Protein AF-A0A853CF78-F1 (afdb_monomer_lite)

pLDDT: mean 81.9, std 11.93, range [35.91, 91.56]

Radius of gyration: 14.68 Å; chains: 1; bounding box: 32×26×49 Å

Organism: NCBI:txid2026353

Foldseek 3Di:
DDDDPPVPVVLVVVLVVLLVVLVVLLVVCVPDDLQCLFCVHPNVVVLLVSLQVLLVSLVVLVFRSDDRDNGDGSVVSSVSSVVSSVSSVVSD

Sequence (92 aa):
MTTTMIRSETTTSTTDLLRDVLHATLDRVAGEDPDSFDSRTPGGRELLSLAARARQAAGSLGADAGTTVASGPGIVVVREFAAAVRLLDQAA

Structure (mmCIF, N/CA/C/O backbone):
data_AF-A0A853CF78-F1
#
_entry.id   AF-A0A853CF78-F1
#
loop_
_atom_site.group_PDB
_atom_site.id
_atom_site.type_symbol
_atom_site.label_atom_id
_atom_site.label_alt_id
_atom_site.label_comp_id
_atom_site.label_asym_id
_atom_site.label_entity_id
_atom_site.label_seq_id
_atom_site.pdbx_PDB_ins_code
_atom_site.Cartn_x
_atom_site.Cartn_y
_atom_site.Cartn_z
_atom_site.occupancy
_atom_site.B_iso_or_equiv
_atom_site.auth_seq_id
_atom_site.auth_comp_id
_atom_site.auth_asym_id
_atom_site.auth_atom_id
_atom_site.pdbx_PDB_model_num
ATOM 1 N N . MET A 1 1 ? -15.055 15.877 35.075 1.00 35.91 1 MET A N 1
ATOM 2 C CA . MET A 1 1 ? -15.238 14.670 34.245 1.00 35.91 1 MET A CA 1
ATOM 3 C C . MET A 1 1 ? -14.598 14.990 32.903 1.00 35.91 1 MET A C 1
ATOM 5 O O . MET A 1 1 ? -15.089 15.876 32.221 1.00 35.91 1 MET A O 1
ATOM 9 N N . THR A 1 2 ? -13.420 14.434 32.623 1.00 43.94 2 THR A N 1
ATOM 10 C CA . THR A 1 2 ? -12.548 14.889 31.526 1.00 43.94 2 THR A CA 1
ATOM 11 C C . THR A 1 2 ? -12.685 13.928 30.354 1.00 43.94 2 THR A C 1
ATOM 13 O O . THR A 1 2 ? -12.284 12.772 30.463 1.00 43.94 2 THR A O 1
ATOM 16 N N . THR A 1 3 ? -13.286 14.384 29.258 1.00 53.34 3 THR A N 1
ATOM 17 C CA . THR A 1 3 ? -13.481 13.566 28.057 1.00 53.34 3 THR A CA 1
ATOM 18 C C . THR A 1 3 ? -12.228 13.608 27.190 1.00 53.34 3 THR A C 1
ATOM 20 O O . THR A 1 3 ? -11.866 14.639 26.629 1.00 53.34 3 THR A O 1
ATOM 23 N N . THR A 1 4 ? -11.559 12.466 27.076 1.00 52.84 4 THR A N 1
ATOM 24 C CA . THR A 1 4 ? -10.435 12.229 26.169 1.00 52.84 4 THR A CA 1
ATOM 25 C C . THR A 1 4 ? -10.952 12.089 24.728 1.00 52.84 4 THR A C 1
ATOM 27 O O . THR A 1 4 ? -11.245 10.982 24.298 1.00 52.84 4 THR A O 1
ATOM 30 N N . MET A 1 5 ? -11.091 13.191 23.976 1.00 56.91 5 MET A N 1
ATOM 31 C CA . MET A 1 5 ? -11.438 13.153 22.533 1.00 56.91 5 MET A CA 1
ATOM 32 C C . MET A 1 5 ? -10.242 13.353 21.587 1.00 56.91 5 MET A C 1
ATOM 34 O O . MET A 1 5 ? -10.375 13.178 20.384 1.00 56.91 5 MET A O 1
ATOM 38 N N . ILE A 1 6 ? -9.046 13.643 22.105 1.00 54.34 6 ILE A N 1
ATOM 39 C CA . ILE A 1 6 ? -7.893 14.028 21.264 1.00 54.34 6 ILE A CA 1
ATOM 40 C C . ILE A 1 6 ? -7.328 12.844 20.453 1.00 54.34 6 ILE A C 1
ATOM 42 O O . ILE A 1 6 ? -6.676 13.026 19.426 1.00 54.34 6 ILE A O 1
ATOM 46 N N . ARG A 1 7 ? -7.586 11.597 20.871 1.00 53.78 7 ARG A N 1
ATOM 47 C CA . ARG A 1 7 ? -6.992 10.424 20.215 1.00 53.78 7 ARG A CA 1
ATOM 48 C C . ARG A 1 7 ? -7.584 10.150 18.829 1.00 53.78 7 ARG A C 1
ATOM 50 O O . ARG A 1 7 ? -6.835 9.736 17.951 1.00 53.78 7 ARG A O 1
ATOM 57 N N . SER A 1 8 ? -8.876 10.394 18.618 1.00 52.25 8 SER A N 1
ATOM 58 C CA . SER A 1 8 ? -9.532 10.062 17.346 1.00 52.25 8 SER A CA 1
ATOM 59 C C . SER A 1 8 ? -9.184 11.062 16.245 1.00 52.25 8 SER A C 1
ATOM 61 O O . SER A 1 8 ? -8.718 10.646 15.191 1.00 52.25 8 SER A O 1
ATOM 63 N N . GLU A 1 9 ? -9.283 12.368 16.515 1.00 58.25 9 GLU A N 1
ATOM 64 C CA . GLU A 1 9 ? -8.993 13.419 15.522 1.00 58.25 9 GLU A CA 1
ATOM 65 C C . GLU A 1 9 ? -7.542 13.354 15.016 1.00 58.25 9 GLU A C 1
ATOM 67 O O . GLU A 1 9 ? -7.280 13.426 13.816 1.00 58.25 9 GLU A O 1
ATOM 72 N N . THR A 1 10 ? -6.590 13.126 15.926 1.00 58.97 10 THR A N 1
ATOM 73 C CA . THR A 1 10 ? -5.163 13.025 15.576 1.00 58.97 10 THR A CA 1
ATOM 74 C C . THR A 1 10 ? -4.856 11.760 14.763 1.00 58.97 10 THR A C 1
ATOM 76 O O . THR A 1 10 ? -4.006 11.781 13.869 1.00 58.97 10 THR A O 1
ATOM 79 N N . THR A 1 11 ? -5.550 10.653 15.050 1.00 62.72 11 THR A N 1
ATOM 80 C CA . THR A 1 11 ? -5.362 9.376 14.338 1.00 62.72 11 THR A CA 1
ATOM 81 C C . THR A 1 11 ? -5.922 9.455 12.922 1.00 62.72 11 THR A C 1
ATOM 83 O O . THR A 1 11 ? -5.248 9.030 11.983 1.00 62.72 11 THR A O 1
ATOM 86 N N . THR A 1 12 ? -7.101 10.057 12.751 1.00 66.12 12 THR A N 1
ATOM 87 C CA . THR A 1 12 ? -7.698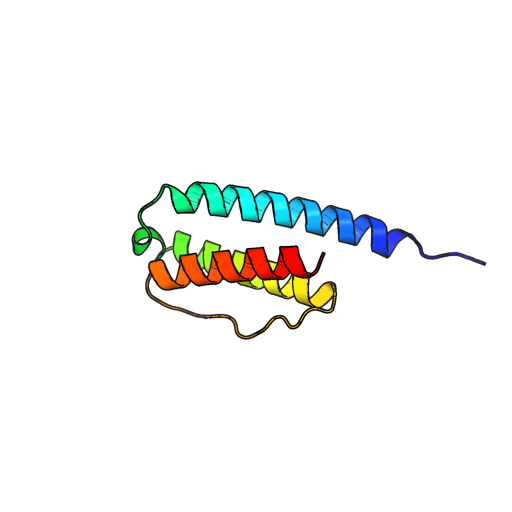 10.299 11.431 1.00 66.12 12 THR A CA 1
ATOM 88 C C . THR A 1 12 ? -6.791 11.190 10.585 1.00 66.12 12 THR A C 1
ATOM 90 O O . THR A 1 12 ? -6.372 10.775 9.511 1.00 66.12 12 THR A O 1
ATOM 93 N N . SER A 1 13 ? -6.339 12.328 11.124 1.00 72.44 13 SER A N 1
ATOM 94 C CA . SER A 1 13 ? -5.479 13.260 10.381 1.00 72.44 13 SER A CA 1
ATOM 95 C C . SER A 1 13 ? -4.118 12.657 9.987 1.00 72.44 13 SER A C 1
ATOM 97 O O . SER A 1 13 ? -3.617 12.899 8.892 1.00 72.44 13 SER A O 1
ATOM 99 N N . THR A 1 14 ? -3.534 11.804 10.837 1.00 78.19 14 THR A N 1
ATOM 100 C CA . THR A 1 14 ? -2.297 11.071 10.501 1.00 78.19 14 THR A CA 1
ATOM 101 C C . THR A 1 14 ? -2.531 10.018 9.412 1.00 78.19 14 THR A C 1
ATOM 103 O O . THR A 1 14 ? -1.659 9.790 8.574 1.00 78.19 14 THR A O 1
ATOM 106 N N . THR A 1 15 ? -3.700 9.375 9.420 1.00 80.94 15 THR A N 1
ATOM 107 C CA . THR A 1 15 ? -4.072 8.355 8.430 1.00 80.94 15 THR A CA 1
ATOM 108 C C . THR A 1 15 ? -4.361 8.983 7.070 1.00 80.94 15 THR A C 1
ATOM 110 O O . THR A 1 15 ? -3.906 8.447 6.065 1.00 80.94 15 THR A O 1
ATOM 113 N N . ASP A 1 16 ? -5.021 10.142 7.034 1.00 83.69 16 ASP A N 1
ATOM 114 C CA . ASP A 1 16 ? -5.260 10.897 5.798 1.00 83.69 16 ASP A CA 1
ATOM 115 C C . ASP A 1 16 ? -3.944 11.348 5.147 1.00 83.69 16 ASP A C 1
ATOM 117 O O . ASP A 1 16 ? -3.726 11.110 3.961 1.00 83.69 16 ASP A O 1
ATOM 121 N N . LEU A 1 17 ? -2.998 11.883 5.930 1.00 85.69 17 LEU A N 1
ATOM 122 C CA . LEU A 1 17 ? -1.663 12.226 5.418 1.00 85.69 17 LEU A CA 1
ATOM 123 C C . LEU A 1 17 ? -0.907 10.998 4.888 1.00 85.69 17 LEU A C 1
ATOM 125 O O . LEU A 1 17 ? -0.193 11.082 3.888 1.00 85.69 17 LEU A O 1
ATOM 129 N N . LEU A 1 18 ? -1.042 9.848 5.556 1.00 87.06 18 LEU A N 1
ATOM 130 C CA . LEU A 1 18 ? -0.461 8.596 5.077 1.00 87.06 18 LEU A CA 1
ATOM 131 C C . LEU A 1 18 ? -1.117 8.157 3.760 1.00 87.06 18 LEU A C 1
ATOM 133 O O . LEU A 1 18 ? -0.399 7.772 2.840 1.00 87.06 18 LEU A O 1
ATOM 137 N N . ARG A 1 19 ? -2.447 8.243 3.652 1.00 87.00 19 ARG A N 1
ATOM 138 C CA . ARG A 1 19 ? -3.215 7.928 2.440 1.00 87.00 19 ARG A CA 1
ATOM 139 C C . ARG A 1 19 ? -2.765 8.795 1.259 1.00 87.00 19 ARG A C 1
ATOM 141 O O . ARG A 1 19 ? -2.484 8.247 0.195 1.00 87.00 19 ARG A O 1
ATOM 148 N N . ASP A 1 20 ? -2.583 10.097 1.462 1.00 89.88 20 ASP A N 1
ATOM 149 C CA . ASP A 1 20 ? -2.088 11.012 0.423 1.00 89.88 20 ASP A CA 1
ATOM 150 C C . ASP A 1 20 ? -0.697 10.608 -0.090 1.00 89.88 20 ASP A C 1
ATOM 152 O O . ASP A 1 20 ? -0.473 10.507 -1.299 1.00 89.88 20 ASP A O 1
ATOM 156 N N . VAL A 1 21 ? 0.238 10.306 0.819 1.00 91.56 21 VAL A N 1
ATOM 157 C CA . VAL A 1 21 ? 1.593 9.850 0.453 1.00 91.56 21 VAL A CA 1
ATOM 158 C C . VAL A 1 21 ? 1.548 8.513 -0.287 1.00 91.56 21 VAL A C 1
ATOM 160 O O . VAL A 1 21 ? 2.284 8.316 -1.258 1.00 91.56 21 VAL A O 1
ATOM 163 N N . LEU A 1 22 ? 0.690 7.589 0.148 1.00 90.88 22 LEU A N 1
ATOM 164 C CA . LEU A 1 22 ? 0.531 6.282 -0.482 1.00 90.88 22 LEU A CA 1
ATOM 165 C C . LEU A 1 22 ? -0.030 6.407 -1.902 1.00 90.88 22 LEU A C 1
ATOM 167 O O . LEU A 1 22 ? 0.520 5.790 -2.813 1.00 90.88 22 LEU A O 1
ATOM 171 N N . HIS A 1 23 ? -1.055 7.233 -2.116 1.00 91.50 23 HIS A N 1
ATOM 172 C CA . HIS A 1 23 ? -1.612 7.470 -3.449 1.00 91.50 23 HIS A CA 1
ATOM 173 C C . HIS A 1 23 ? -0.643 8.199 -4.373 1.00 91.50 23 HIS A C 1
ATOM 175 O O . HIS A 1 23 ? -0.483 7.773 -5.514 1.00 91.50 23 HIS A O 1
ATOM 181 N N . ALA A 1 24 ? 0.053 9.232 -3.890 1.00 91.00 24 ALA A N 1
ATOM 182 C CA . ALA A 1 24 ? 1.073 9.923 -4.679 1.00 91.00 24 ALA A CA 1
ATOM 183 C C . ALA A 1 24 ? 2.199 8.967 -5.109 1.00 91.00 24 ALA A C 1
ATOM 185 O O . ALA A 1 24 ? 2.670 9.002 -6.245 1.00 91.00 24 ALA A O 1
ATOM 186 N N . THR A 1 25 ? 2.604 8.070 -4.207 1.00 90.88 25 THR A N 1
ATOM 187 C CA . THR A 1 25 ? 3.598 7.035 -4.511 1.00 90.88 25 THR A CA 1
ATOM 188 C C . THR A 1 25 ? 3.052 6.021 -5.517 1.00 90.88 25 THR A C 1
ATOM 190 O O . THR A 1 25 ? 3.768 5.621 -6.429 1.00 90.88 25 THR A O 1
ATOM 193 N N . LEU A 1 26 ? 1.784 5.622 -5.389 1.00 88.88 26 LEU A N 1
ATOM 194 C CA . LEU A 1 26 ? 1.140 4.665 -6.292 1.00 88.88 26 LEU A CA 1
ATOM 195 C C . LEU A 1 26 ? 1.007 5.220 -7.713 1.00 88.88 26 LEU A 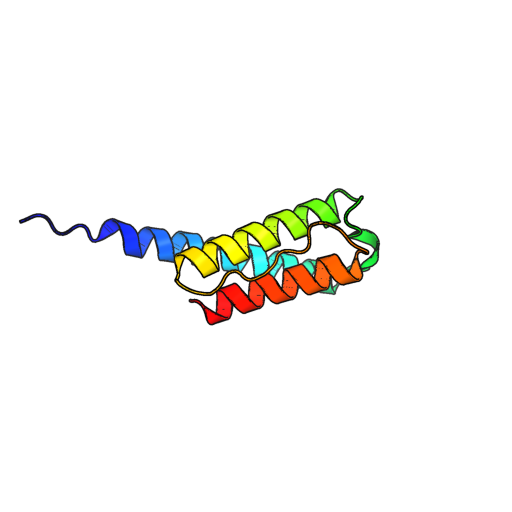C 1
ATOM 197 O O . LEU A 1 26 ? 1.283 4.499 -8.668 1.00 88.88 26 LEU A O 1
ATOM 201 N N . ASP A 1 27 ? 0.649 6.497 -7.841 1.00 90.44 27 ASP A N 1
ATOM 202 C CA . ASP A 1 27 ? 0.566 7.204 -9.121 1.00 90.44 27 ASP A CA 1
ATOM 203 C C . ASP A 1 27 ? 1.942 7.316 -9.790 1.00 90.44 27 ASP A C 1
ATOM 205 O O . ASP A 1 27 ? 2.109 6.982 -10.962 1.00 90.44 27 ASP A O 1
ATOM 209 N N . ARG A 1 28 ? 2.973 7.663 -9.008 1.00 89.12 28 ARG A N 1
ATOM 210 C CA . ARG A 1 28 ? 4.360 7.677 -9.485 1.00 89.12 28 ARG A CA 1
ATOM 211 C C . ARG A 1 28 ? 4.805 6.305 -10.002 1.00 89.12 28 ARG A C 1
ATOM 213 O O . ARG A 1 28 ? 5.334 6.205 -11.105 1.00 89.12 28 ARG A O 1
ATOM 220 N N . VAL A 1 29 ? 4.604 5.256 -9.206 1.00 88.56 29 VAL A N 1
ATOM 221 C CA . VAL A 1 29 ? 5.025 3.886 -9.542 1.00 88.56 29 VAL A CA 1
ATOM 222 C C . VAL A 1 29 ? 4.279 3.355 -10.767 1.00 88.56 29 VAL A C 1
ATOM 224 O O . VAL A 1 29 ? 4.861 2.604 -11.542 1.00 88.56 29 VAL A O 1
ATOM 227 N N . ALA A 1 30 ? 3.025 3.763 -10.984 1.00 86.75 30 ALA A N 1
ATOM 228 C CA . ALA A 1 30 ? 2.250 3.367 -12.160 1.00 86.75 30 ALA A CA 1
ATOM 229 C C . ALA A 1 30 ? 2.854 3.863 -13.489 1.00 86.75 30 ALA A C 1
ATOM 231 O O . ALA A 1 30 ? 2.582 3.269 -14.533 1.00 86.75 30 ALA A O 1
ATOM 232 N N . GLY A 1 31 ? 3.664 4.928 -13.459 1.00 85.44 31 GLY A N 1
ATOM 233 C CA . GLY A 1 31 ? 4.380 5.459 -14.623 1.00 85.44 31 GLY A CA 1
ATOM 234 C C . GLY A 1 31 ? 5.813 4.942 -14.797 1.00 85.44 31 GLY A C 1
ATOM 235 O O . GLY A 1 31 ? 6.448 5.266 -15.800 1.00 85.44 31 GLY A O 1
ATOM 236 N N . GLU A 1 32 ? 6.337 4.169 -13.844 1.00 88.88 32 GLU A N 1
ATOM 237 C CA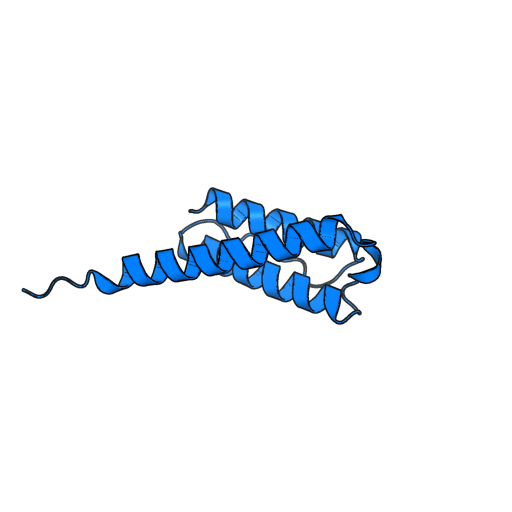 . GLU A 1 32 ? 7.709 3.649 -13.851 1.00 88.88 32 GLU A CA 1
ATOM 238 C C . GLU A 1 32 ? 7.740 2.140 -14.163 1.00 88.88 32 GLU A C 1
ATOM 240 O O . GLU A 1 32 ? 6.748 1.426 -14.010 1.00 88.88 32 GLU A O 1
ATOM 245 N N . ASP A 1 33 ? 8.894 1.636 -14.614 1.00 86.50 33 ASP A N 1
ATOM 246 C CA . ASP A 1 33 ? 9.058 0.202 -14.867 1.00 86.50 33 ASP A CA 1
ATOM 247 C C . ASP A 1 33 ? 9.051 -0.572 -13.533 1.00 86.50 33 ASP A C 1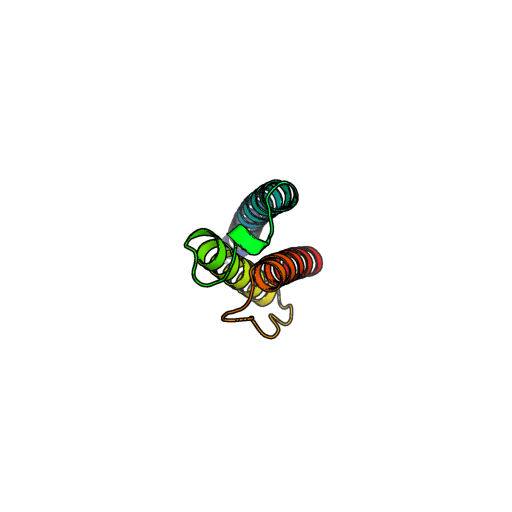
ATOM 249 O O . ASP A 1 33 ? 9.880 -0.276 -12.660 1.00 86.50 33 ASP A O 1
ATOM 253 N N . PRO A 1 34 ? 8.162 -1.571 -13.355 1.00 85.00 34 PRO A N 1
ATOM 254 C CA . PRO A 1 34 ? 8.049 -2.320 -12.113 1.00 85.00 34 PRO A CA 1
ATOM 255 C C . PRO A 1 34 ? 9.353 -3.014 -11.710 1.00 85.00 34 PRO A C 1
ATOM 257 O O . PRO A 1 34 ? 9.598 -3.137 -10.512 1.00 85.00 34 PRO A O 1
ATOM 260 N N . ASP A 1 35 ? 10.211 -3.422 -12.649 1.00 85.19 35 ASP A N 1
ATOM 261 C CA . ASP A 1 35 ? 11.485 -4.087 -12.341 1.00 85.19 35 ASP A CA 1
ATOM 262 C C . ASP A 1 35 ? 12.485 -3.155 -11.638 1.00 85.19 35 ASP A C 1
ATOM 264 O O . ASP A 1 35 ? 13.353 -3.621 -10.892 1.00 85.19 35 ASP A O 1
ATOM 268 N N . SER A 1 36 ? 12.311 -1.834 -11.762 1.00 87.06 36 SER A N 1
ATOM 269 C CA . SER A 1 36 ? 13.091 -0.835 -11.010 1.00 87.06 36 SER A CA 1
ATOM 270 C C . SER A 1 36 ? 12.847 -0.919 -9.496 1.00 87.06 36 SER A C 1
ATOM 272 O O . SER A 1 36 ? 13.687 -0.494 -8.693 1.00 87.06 36 SER A O 1
ATOM 274 N N . PHE A 1 37 ? 11.729 -1.526 -9.088 1.00 87.75 37 PHE A N 1
ATOM 275 C CA . PHE A 1 37 ? 11.319 -1.694 -7.696 1.00 87.75 37 PHE A CA 1
ATOM 276 C C . PHE A 1 37 ? 11.547 -3.112 -7.157 1.00 87.75 37 PHE A C 1
ATOM 278 O O . PHE A 1 37 ? 10.895 -3.511 -6.190 1.00 87.75 37 PHE A O 1
ATOM 285 N N . ASP A 1 38 ? 12.457 -3.896 -7.751 1.00 90.19 38 ASP A N 1
ATOM 286 C CA . ASP A 1 38 ? 12.894 -5.166 -7.151 1.00 90.19 38 ASP A CA 1
ATOM 287 C C . ASP A 1 38 ? 13.282 -4.948 -5.681 1.00 90.19 38 ASP A C 1
ATOM 289 O O . ASP A 1 38 ? 13.908 -3.954 -5.322 1.00 90.19 38 ASP A O 1
ATOM 293 N N . SER A 1 39 ? 12.917 -5.881 -4.802 1.00 87.69 39 SER A N 1
ATOM 294 C CA . SER A 1 39 ? 13.186 -5.776 -3.356 1.00 87.69 39 SER A CA 1
ATOM 295 C C . SER A 1 39 ? 14.670 -5.595 -2.978 1.00 87.69 39 SER A C 1
ATOM 297 O O . SER A 1 39 ? 14.997 -5.231 -1.842 1.00 87.69 39 SER A O 1
ATOM 299 N N . ARG A 1 40 ? 15.594 -5.847 -3.911 1.00 88.56 40 ARG A N 1
ATOM 300 C CA . ARG A 1 40 ? 17.030 -5.584 -3.756 1.00 88.56 40 ARG A CA 1
ATOM 301 C C . ARG A 1 40 ? 17.407 -4.130 -4.039 1.00 88.56 40 ARG A C 1
ATOM 303 O O . ARG A 1 40 ? 18.479 -3.714 -3.601 1.00 88.56 40 ARG A O 1
ATOM 310 N N . THR A 1 41 ? 16.564 -3.362 -4.726 1.00 90.81 41 THR A N 1
ATOM 311 C CA . THR A 1 41 ? 16.783 -1.936 -4.979 1.00 90.81 41 THR A CA 1
ATOM 312 C C . THR A 1 41 ? 16.299 -1.090 -3.798 1.00 90.81 41 THR A C 1
ATOM 314 O O . THR A 1 41 ? 15.414 -1.507 -3.042 1.00 90.81 41 THR A O 1
ATOM 317 N N . PRO A 1 42 ? 16.860 0.119 -3.608 1.00 89.25 42 PRO A N 1
ATOM 318 C CA . PRO A 1 42 ? 16.363 1.054 -2.602 1.00 89.25 42 PRO A CA 1
ATOM 319 C C . PRO A 1 42 ? 14.872 1.368 -2.781 1.00 89.25 42 PRO A C 1
ATOM 321 O O . PRO A 1 42 ? 14.127 1.314 -1.807 1.00 89.25 42 PRO A O 1
ATOM 324 N N . GLY A 1 43 ? 14.424 1.589 -4.023 1.00 87.56 43 GLY A N 1
ATOM 325 C CA . GLY A 1 43 ? 13.023 1.887 -4.332 1.00 87.56 43 GLY A CA 1
ATOM 326 C C . GLY A 1 43 ? 12.076 0.747 -3.952 1.00 87.56 43 GLY A C 1
ATOM 327 O O . GLY A 1 43 ? 11.046 0.985 -3.326 1.00 87.56 43 GLY A O 1
ATOM 328 N N . GLY A 1 44 ? 12.448 -0.506 -4.232 1.00 88.56 44 GLY A N 1
ATOM 329 C CA . GLY A 1 44 ? 11.649 -1.659 -3.811 1.00 88.56 44 GLY A CA 1
ATOM 330 C C . GLY A 1 44 ? 11.526 -1.781 -2.290 1.00 88.56 44 GLY A C 1
ATOM 331 O O . GLY A 1 44 ? 10.448 -2.061 -1.764 1.00 88.56 44 GLY A O 1
ATOM 332 N N . ARG A 1 45 ? 12.610 -1.515 -1.552 1.00 89.44 45 ARG A N 1
ATOM 333 C CA . ARG A 1 45 ? 12.596 -1.535 -0.076 1.00 89.44 45 ARG A CA 1
ATOM 334 C C . ARG A 1 45 ? 11.747 -0.417 0.519 1.00 89.44 45 ARG A C 1
ATOM 336 O O . ARG A 1 45 ? 11.076 -0.645 1.529 1.00 89.44 45 ARG A O 1
ATOM 343 N N . GLU A 1 46 ? 11.760 0.763 -0.093 1.00 91.25 46 GLU A N 1
ATOM 344 C CA . GLU A 1 46 ? 10.885 1.868 0.304 1.00 91.25 46 GLU A CA 1
ATOM 345 C C . GLU A 1 46 ? 9.411 1.509 0.097 1.00 91.25 46 GLU A C 1
ATOM 347 O O . GLU A 1 46 ? 8.620 1.673 1.028 1.00 91.25 46 GLU A O 1
ATOM 352 N N . LEU A 1 47 ? 9.050 0.921 -1.050 1.00 88.62 47 LEU A N 1
ATOM 353 C CA . L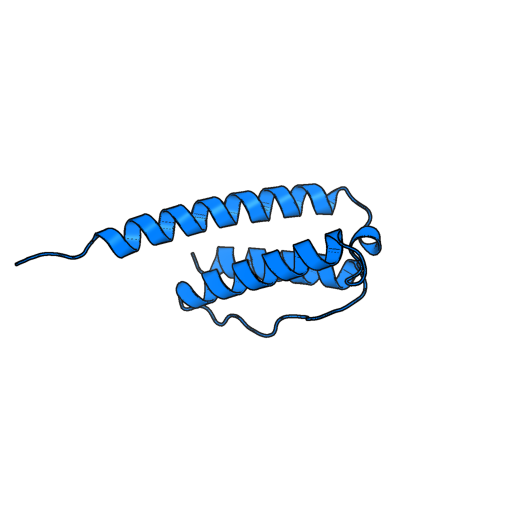EU A 1 47 ? 7.679 0.462 -1.301 1.00 88.62 47 LEU A CA 1
ATOM 354 C C . LEU A 1 47 ? 7.223 -0.604 -0.302 1.00 88.62 47 LEU A C 1
ATOM 356 O O . LEU A 1 47 ? 6.119 -0.502 0.231 1.00 88.62 47 LEU A O 1
ATOM 360 N N . LEU A 1 48 ? 8.069 -1.589 0.014 1.00 89.94 48 LEU A N 1
ATOM 361 C CA . LEU A 1 48 ? 7.750 -2.597 1.034 1.00 89.94 48 LEU A CA 1
ATOM 362 C C . LEU A 1 48 ? 7.575 -1.974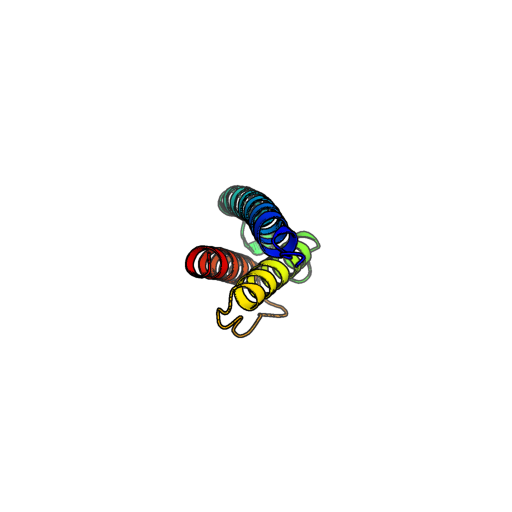 2.426 1.00 89.94 48 LEU A C 1
ATOM 364 O O . LEU A 1 48 ? 6.668 -2.351 3.170 1.00 89.94 48 LEU A O 1
ATOM 368 N N . SER A 1 49 ? 8.407 -0.989 2.766 1.00 89.88 49 SER A N 1
ATOM 369 C CA . SER A 1 49 ? 8.302 -0.266 4.037 1.00 89.88 49 SER A CA 1
ATOM 370 C C . SER A 1 49 ? 7.005 0.544 4.118 1.00 89.88 49 SER A C 1
ATOM 372 O O . SER A 1 49 ? 6.327 0.525 5.147 1.00 89.88 49 SER A O 1
ATOM 374 N N . LEU A 1 50 ? 6.614 1.221 3.034 1.00 89.25 50 LEU A N 1
ATOM 375 C CA . LEU A 1 50 ? 5.341 1.938 2.957 1.00 89.25 50 LEU A CA 1
ATOM 376 C C . LEU A 1 50 ? 4.140 0.982 3.000 1.00 89.25 50 LEU A C 1
ATOM 378 O O . LEU A 1 50 ? 3.181 1.253 3.721 1.00 89.25 50 LEU A O 1
ATOM 382 N N . ALA A 1 51 ? 4.212 -0.161 2.313 1.00 89.31 51 ALA A N 1
ATOM 383 C CA . ALA A 1 51 ? 3.178 -1.195 2.357 1.00 89.31 51 ALA A CA 1
ATOM 384 C C . ALA A 1 51 ? 2.973 -1.736 3.783 1.00 89.31 51 ALA A C 1
ATOM 386 O O . ALA A 1 51 ? 1.838 -1.901 4.237 1.00 89.31 51 ALA A O 1
ATOM 387 N N . ALA A 1 52 ? 4.062 -1.961 4.525 1.00 89.31 52 ALA A N 1
ATOM 388 C CA . ALA A 1 52 ? 3.992 -2.374 5.925 1.00 89.31 52 ALA A CA 1
ATOM 389 C C . ALA A 1 52 ? 3.315 -1.308 6.805 1.00 89.31 52 ALA A C 1
ATOM 391 O O . ALA A 1 52 ? 2.461 -1.645 7.626 1.00 89.31 52 ALA A O 1
ATOM 392 N N . ARG A 1 53 ? 3.632 -0.021 6.599 1.00 89.12 53 ARG A N 1
ATOM 393 C CA . ARG A 1 53 ? 2.980 1.091 7.318 1.00 89.12 53 ARG A CA 1
ATOM 394 C C . ARG A 1 53 ? 1.488 1.184 7.000 1.00 89.12 53 ARG A C 1
ATOM 396 O O . ARG A 1 53 ? 0.698 1.364 7.922 1.00 89.12 53 ARG A O 1
ATOM 403 N N . ALA A 1 54 ? 1.098 1.013 5.736 1.00 87.62 54 ALA A N 1
ATOM 404 C CA . ALA A 1 54 ? -0.305 1.010 5.322 1.00 87.62 54 ALA A CA 1
ATOM 405 C C . ALA A 1 54 ? -1.098 -0.113 6.012 1.00 87.62 54 ALA A C 1
ATOM 407 O O . ALA A 1 54 ? -2.158 0.137 6.584 1.00 87.62 54 ALA A O 1
ATOM 408 N N . ARG A 1 55 ? -0.546 -1.333 6.060 1.00 86.81 55 ARG A N 1
ATOM 409 C CA . ARG A 1 55 ? -1.165 -2.465 6.774 1.00 86.81 55 ARG A CA 1
ATOM 410 C C . ARG A 1 55 ? -1.229 -2.245 8.285 1.00 86.81 55 ARG A C 1
ATOM 412 O O . ARG A 1 55 ? -2.227 -2.592 8.905 1.00 86.81 55 ARG A O 1
ATOM 419 N N . GLN A 1 56 ? -0.203 -1.642 8.886 1.00 86.69 56 GLN A N 1
ATOM 420 C CA . GLN A 1 56 ? -0.215 -1.309 10.313 1.00 86.69 56 GLN A CA 1
ATOM 421 C C . GLN A 1 56 ? -1.276 -0.249 10.648 1.00 86.69 56 GLN A C 1
ATOM 423 O O . GLN A 1 56 ? -1.948 -0.352 11.678 1.00 86.69 56 GLN A O 1
ATOM 428 N N . ALA A 1 57 ? -1.450 0.750 9.781 1.00 87.00 57 ALA A N 1
ATOM 429 C CA . ALA A 1 57 ? -2.512 1.741 9.913 1.00 87.00 57 ALA A CA 1
ATOM 430 C C . ALA A 1 57 ? -3.895 1.087 9.767 1.00 87.00 57 ALA A C 1
ATOM 432 O O . ALA A 1 57 ? -4.734 1.264 10.645 1.00 87.00 57 ALA A O 1
ATOM 433 N N . ALA A 1 58 ? -4.092 0.233 8.757 1.00 87.38 58 ALA A N 1
ATOM 434 C CA . ALA A 1 58 ? -5.328 -0.534 8.586 1.00 87.38 58 ALA A CA 1
ATOM 435 C C . ALA A 1 58 ? -5.628 -1.420 9.813 1.00 87.38 58 ALA A C 1
ATOM 437 O O . ALA A 1 58 ? -6.749 -1.440 10.315 1.00 87.38 58 ALA A O 1
ATOM 438 N N . GLY A 1 59 ? -4.603 -2.073 10.372 1.00 86.31 59 GLY A N 1
ATOM 439 C CA . GLY A 1 59 ? -4.710 -2.832 11.620 1.00 86.31 59 GLY A CA 1
ATOM 440 C C . GLY A 1 59 ? -5.089 -1.976 12.828 1.00 86.31 59 GLY A C 1
ATOM 441 O O . GLY A 1 59 ? -5.865 -2.405 13.678 1.00 86.31 59 GLY A O 1
ATOM 442 N N . SER A 1 60 ? -4.607 -0.734 12.884 1.00 86.38 60 SER A N 1
ATOM 443 C CA . SER A 1 60 ? -4.976 0.223 13.938 1.00 86.38 60 SER A CA 1
ATOM 444 C C . SER A 1 60 ? -6.435 0.685 13.831 1.00 86.38 60 SER A C 1
ATOM 446 O O . SER A 1 60 ? -7.016 1.088 14.837 1.00 86.38 60 SER A O 1
ATOM 448 N N . LEU A 1 61 ? -7.028 0.588 12.637 1.00 84.12 61 LEU A N 1
ATOM 449 C CA . LEU A 1 61 ? -8.450 0.828 12.369 1.00 84.12 61 LEU A CA 1
ATOM 450 C C . LEU A 1 61 ? -9.320 -0.426 12.583 1.00 84.12 61 LEU A C 1
ATOM 452 O O . LEU A 1 61 ? -10.541 -0.350 12.501 1.00 84.12 61 LEU A O 1
ATOM 456 N N . GLY A 1 62 ? -8.708 -1.573 12.900 1.00 83.06 62 GLY A N 1
ATOM 457 C CA . GLY A 1 62 ? -9.403 -2.833 13.173 1.00 83.06 62 GLY A CA 1
ATOM 458 C C . GLY A 1 62 ? -9.534 -3.778 11.976 1.00 83.06 62 GLY A C 1
ATOM 459 O O . GLY A 1 62 ? -10.208 -4.800 12.099 1.00 83.06 62 GLY A O 1
ATOM 460 N N . ALA A 1 63 ? -8.894 -3.483 10.839 1.00 86.12 63 ALA A N 1
ATOM 461 C CA . ALA A 1 63 ? -8.821 -4.415 9.716 1.00 86.12 63 ALA A CA 1
ATOM 462 C C . ALA A 1 63 ? -7.764 -5.509 9.953 1.00 86.12 63 ALA A C 1
ATOM 464 O O . ALA A 1 63 ? -6.768 -5.297 10.645 1.00 86.12 63 ALA A O 1
ATOM 465 N N . ASP A 1 64 ? -7.944 -6.682 9.343 1.00 83.19 64 ASP A N 1
ATOM 466 C CA . ASP A 1 64 ? -6.885 -7.692 9.315 1.00 83.19 64 ASP A CA 1
ATOM 467 C C . ASP A 1 64 ? -5.742 -7.201 8.416 1.00 83.19 64 ASP A C 1
ATOM 469 O O . ASP A 1 64 ? -5.898 -7.050 7.204 1.00 83.19 64 ASP A O 1
ATOM 473 N N . ALA A 1 65 ? -4.581 -6.948 9.024 1.00 73.44 65 ALA A N 1
ATOM 474 C CA . ALA A 1 65 ? -3.387 -6.486 8.328 1.00 73.44 65 ALA A CA 1
ATOM 475 C C . ALA A 1 65 ? -2.892 -7.496 7.272 1.00 73.44 65 ALA A C 1
ATOM 477 O O . ALA A 1 65 ? -2.194 -7.095 6.335 1.00 73.44 65 ALA A O 1
ATOM 478 N N . GLY A 1 66 ? -3.266 -8.778 7.383 1.00 75.38 66 GLY A N 1
ATOM 479 C CA . GLY A 1 66 ? -2.874 -9.843 6.462 1.00 75.38 66 GLY A CA 1
ATOM 480 C C . GLY A 1 66 ? -1.364 -10.117 6.440 1.00 75.38 66 GLY A C 1
ATOM 481 O O . GLY A 1 66 ? -0.590 -9.604 7.248 1.00 75.38 66 GLY A O 1
ATOM 482 N N . THR A 1 67 ? -0.919 -10.950 5.496 1.00 74.69 67 THR A N 1
ATOM 483 C CA . THR A 1 67 ? 0.506 -11.277 5.328 1.00 74.69 67 THR A CA 1
ATOM 484 C C . THR A 1 67 ? 1.215 -10.232 4.471 1.00 74.69 67 THR A C 1
ATOM 486 O O . THR A 1 67 ? 0.775 -9.919 3.367 1.00 74.69 67 THR A O 1
ATOM 489 N N . THR A 1 68 ? 2.339 -9.714 4.968 1.00 75.31 68 THR A N 1
ATOM 490 C CA . THR A 1 68 ? 3.265 -8.870 4.208 1.00 75.31 68 THR A CA 1
ATOM 491 C C . THR A 1 68 ? 4.241 -9.716 3.403 1.00 75.31 68 THR A C 1
ATOM 493 O O . THR A 1 68 ? 4.836 -10.668 3.911 1.00 75.31 68 THR A O 1
ATOM 496 N N . VAL A 1 69 ? 4.476 -9.332 2.152 1.00 77.25 69 VAL A N 1
ATOM 497 C CA . VAL A 1 69 ? 5.604 -9.863 1.383 1.00 77.25 69 VAL A CA 1
ATOM 498 C C . VAL A 1 69 ? 6.884 -9.161 1.828 1.00 77.25 69 VAL A C 1
ATOM 500 O O . VAL A 1 69 ? 6.969 -7.938 1.819 1.00 77.25 69 VAL A O 1
ATOM 503 N N . ALA A 1 70 ? 7.888 -9.942 2.227 1.00 73.81 70 ALA A N 1
ATOM 504 C CA . ALA A 1 70 ? 9.166 -9.418 2.713 1.00 73.81 70 ALA A CA 1
ATOM 505 C C . ALA A 1 70 ? 10.206 -9.203 1.597 1.00 73.81 70 ALA A C 1
ATOM 507 O O . ALA A 1 70 ? 11.162 -8.454 1.777 1.00 73.81 70 ALA A O 1
ATOM 508 N N . SER A 1 71 ? 10.048 -9.878 0.455 1.00 79.81 71 SER A N 1
ATOM 509 C CA . SER A 1 71 ? 10.951 -9.763 -0.695 1.00 79.81 71 SER A CA 1
ATOM 510 C C . SER A 1 71 ? 10.312 -10.345 -1.954 1.00 79.81 71 SER A C 1
ATOM 512 O O . SER A 1 71 ? 9.473 -11.241 -1.859 1.00 79.81 71 SER A O 1
ATOM 514 N N . GLY A 1 72 ? 10.733 -9.870 -3.122 1.00 85.75 72 GLY A N 1
ATOM 515 C CA . GLY A 1 72 ? 10.268 -10.374 -4.408 1.00 85.75 72 GLY A CA 1
ATOM 516 C C . GLY A 1 72 ? 10.736 -9.532 -5.600 1.00 85.75 72 GLY A C 1
ATOM 517 O O . GLY A 1 72 ? 11.368 -8.484 -5.407 1.00 85.75 72 GLY A O 1
ATOM 518 N N . PRO A 1 73 ? 10.422 -9.987 -6.827 1.00 85.69 73 PRO A N 1
ATOM 519 C CA . PRO A 1 73 ? 10.570 -9.195 -8.044 1.00 85.69 73 PRO A CA 1
ATOM 520 C C . PRO A 1 73 ? 9.775 -7.893 -7.947 1.00 85.69 73 PRO A C 1
ATOM 522 O O . PRO A 1 73 ? 8.761 -7.836 -7.246 1.00 85.69 73 PRO A O 1
ATOM 525 N N . GLY A 1 74 ? 10.192 -6.868 -8.683 1.00 83.56 74 GLY A N 1
ATOM 526 C CA . GLY A 1 74 ? 9.605 -5.539 -8.550 1.00 83.56 74 GLY A CA 1
ATOM 527 C C . GLY A 1 74 ? 8.105 -5.485 -8.851 1.00 83.56 74 GLY A C 1
ATOM 528 O O . GLY A 1 74 ? 7.350 -4.882 -8.095 1.00 83.56 74 GLY A O 1
ATOM 529 N N . ILE A 1 75 ? 7.622 -6.272 -9.818 1.00 84.06 75 ILE A N 1
ATOM 530 C CA . ILE A 1 75 ? 6.178 -6.432 -10.067 1.00 84.06 75 ILE A CA 1
ATOM 531 C C . ILE A 1 75 ? 5.397 -6.949 -8.844 1.00 84.06 75 ILE A C 1
ATOM 533 O O . ILE A 1 75 ? 4.260 -6.537 -8.608 1.00 84.06 75 ILE A O 1
ATOM 537 N N . VAL A 1 76 ? 6.001 -7.829 -8.038 1.00 86.69 76 VAL A N 1
ATOM 538 C CA . VAL A 1 76 ? 5.388 -8.339 -6.803 1.00 86.69 76 VAL A CA 1
ATOM 539 C C . VAL A 1 76 ? 5.378 -7.245 -5.743 1.00 86.69 76 VAL A C 1
ATOM 541 O O . VAL A 1 76 ? 4.358 -7.055 -5.091 1.00 86.69 76 VAL A O 1
ATOM 544 N N . VAL A 1 77 ? 6.468 -6.484 -5.619 1.00 86.94 77 VAL A N 1
ATOM 545 C CA . VAL A 1 77 ? 6.572 -5.355 -4.683 1.00 86.94 77 VAL A CA 1
ATOM 546 C C . VAL A 1 77 ? 5.521 -4.282 -4.984 1.00 86.94 77 VAL A C 1
ATOM 548 O O . VAL A 1 77 ? 4.798 -3.867 -4.080 1.00 86.94 77 VAL A O 1
ATOM 551 N N . VAL A 1 78 ? 5.376 -3.881 -6.251 1.00 87.75 78 VAL A N 1
ATOM 552 C CA . VAL A 1 78 ? 4.372 -2.893 -6.683 1.00 87.75 78 VAL A CA 1
ATOM 553 C C . VAL A 1 78 ? 2.951 -3.398 -6.427 1.00 87.75 78 VAL A C 1
ATOM 555 O O . VAL A 1 78 ? 2.101 -2.657 -5.928 1.00 87.75 78 VAL A O 1
ATOM 558 N N . ARG A 1 79 ? 2.679 -4.674 -6.721 1.00 88.81 79 ARG A N 1
ATOM 559 C CA . ARG A 1 79 ? 1.358 -5.274 -6.494 1.00 88.81 79 ARG A CA 1
ATOM 560 C C . ARG A 1 79 ? 1.009 -5.356 -5.009 1.00 88.81 79 ARG A C 1
ATOM 562 O O . ARG A 1 79 ? -0.128 -5.074 -4.637 1.00 88.81 79 ARG A O 1
ATOM 569 N N . GLU A 1 80 ? 1.973 -5.721 -4.174 1.00 88.94 80 GLU A N 1
ATOM 570 C CA . GLU A 1 80 ? 1.814 -5.767 -2.720 1.00 88.94 80 GLU A CA 1
ATOM 571 C C . GLU A 1 80 ? 1.601 -4.384 -2.124 1.00 88.94 80 GLU A C 1
ATOM 573 O O . GLU A 1 80 ? 0.725 -4.205 -1.277 1.00 88.94 80 GLU A O 1
ATOM 578 N N . PHE A 1 81 ? 2.339 -3.392 -2.619 1.00 87.00 81 PHE A N 1
ATOM 579 C CA . PHE A 1 81 ? 2.119 -2.001 -2.263 1.00 87.00 81 PHE A CA 1
ATOM 580 C C . PHE A 1 81 ? 0.691 -1.560 -2.609 1.00 87.00 81 PHE A C 1
ATOM 582 O O . PHE A 1 81 ? -0.037 -1.106 -1.727 1.00 87.00 81 PHE A O 1
ATOM 589 N N . ALA A 1 82 ? 0.232 -1.795 -3.841 1.00 89.62 82 ALA A N 1
ATOM 590 C CA . ALA A 1 82 ? -1.131 -1.459 -4.254 1.00 89.62 82 ALA A CA 1
ATOM 591 C C . ALA A 1 82 ? -2.210 -2.183 -3.427 1.00 89.62 82 ALA A C 1
ATOM 593 O O . ALA A 1 82 ? -3.247 -1.595 -3.112 1.00 89.62 82 ALA A O 1
ATOM 594 N N . ALA A 1 83 ? -1.977 -3.441 -3.048 1.00 89.44 83 ALA A N 1
ATOM 595 C CA . ALA A 1 83 ? -2.878 -4.181 -2.168 1.00 89.44 83 ALA A CA 1
ATOM 596 C C . ALA A 1 83 ? -2.940 -3.567 -0.759 1.00 89.44 83 ALA A C 1
ATOM 598 O O . ALA A 1 83 ? -4.024 -3.458 -0.189 1.00 89.44 83 ALA A O 1
ATOM 599 N N . ALA A 1 84 ? -1.803 -3.127 -0.217 1.00 88.00 84 ALA A N 1
ATOM 600 C CA . ALA A 1 84 ? -1.734 -2.490 1.094 1.00 88.00 84 ALA A CA 1
ATOM 601 C C . ALA A 1 84 ? -2.442 -1.123 1.129 1.00 88.00 84 ALA A C 1
ATOM 603 O O . ALA A 1 84 ? -3.138 -0.834 2.101 1.00 88.00 84 ALA A O 1
ATOM 604 N N . VAL A 1 85 ? -2.326 -0.317 0.064 1.00 90.19 85 VAL A N 1
ATOM 605 C CA . VAL A 1 85 ? -3.081 0.946 -0.068 1.00 90.19 85 VAL A CA 1
ATOM 606 C C . VAL A 1 85 ? -4.585 0.674 -0.087 1.00 90.19 85 VAL A C 1
ATOM 608 O O . VAL A 1 85 ? -5.324 1.256 0.699 1.00 90.19 85 VAL A O 1
ATOM 611 N N . ARG A 1 86 ? -5.034 -0.289 -0.903 1.00 87.69 86 ARG A N 1
ATOM 612 C CA . ARG A 1 86 ? -6.456 -0.671 -0.965 1.00 87.69 86 ARG A CA 1
ATOM 613 C C . ARG A 1 86 ? -6.995 -1.182 0.368 1.00 87.69 86 ARG A C 1
ATOM 615 O O . ARG A 1 86 ? -8.146 -0.914 0.688 1.00 87.69 86 ARG A O 1
ATOM 622 N N . LEU A 1 87 ? -6.188 -1.919 1.132 1.00 87.94 87 LEU A N 1
ATOM 623 C CA . LEU A 1 87 ? -6.579 -2.390 2.459 1.00 87.94 87 LEU A CA 1
ATOM 624 C C . LEU A 1 87 ? -6.809 -1.216 3.418 1.00 87.94 87 LEU A C 1
ATOM 626 O O . LEU A 1 87 ? -7.795 -1.213 4.147 1.00 87.94 87 LEU A O 1
ATOM 630 N N . LEU A 1 88 ? -5.918 -0.220 3.404 1.00 85.88 88 LEU A N 1
ATOM 631 C CA . LEU A 1 88 ? -6.088 0.985 4.211 1.00 85.88 88 LEU A CA 1
ATOM 632 C C . LEU A 1 88 ? -7.338 1.769 3.795 1.00 85.88 88 LEU A C 1
ATOM 634 O O . LEU A 1 88 ? -8.089 2.210 4.660 1.00 85.88 88 LEU A O 1
ATOM 638 N N . ASP A 1 89 ? -7.600 1.882 2.493 1.00 86.00 89 ASP A N 1
ATOM 639 C CA . ASP A 1 89 ? -8.802 2.544 1.977 1.00 86.00 89 ASP A CA 1
ATOM 640 C C . ASP A 1 89 ? -10.101 1.836 2.353 1.00 86.00 89 ASP A C 1
ATOM 642 O O . ASP A 1 89 ? -11.116 2.487 2.551 1.00 86.00 89 ASP A O 1
ATOM 646 N N . GLN A 1 90 ? -10.082 0.511 2.467 1.00 85.75 90 GLN A N 1
ATOM 647 C CA . GLN A 1 90 ? -11.241 -0.255 2.926 1.00 85.75 90 GLN A CA 1
ATOM 648 C C . GLN A 1 90 ? -11.455 -0.165 4.441 1.00 85.75 90 GLN A C 1
ATOM 650 O O . GLN A 1 90 ? -12.565 -0.404 4.910 1.00 85.75 90 GLN A O 1
ATOM 655 N N . ALA A 1 91 ? -10.396 0.118 5.200 1.00 82.88 91 ALA A N 1
ATOM 656 C CA . ALA A 1 91 ? -10.424 0.150 6.657 1.00 82.88 91 ALA A CA 1
ATOM 657 C C . ALA A 1 91 ? -10.850 1.509 7.241 1.00 82.88 91 ALA A C 1
ATOM 659 O O . ALA A 1 91 ? -11.250 1.552 8.405 1.00 82.88 91 ALA A O 1
ATOM 660 N N . ALA A 1 92 ? -10.727 2.595 6.472 1.00 73.50 92 ALA A N 1
ATOM 661 C CA . ALA A 1 92 ? -11.030 3.972 6.877 1.00 73.50 92 ALA A CA 1
ATOM 662 C C . ALA A 1 92 ? -12.279 4.503 6.175 1.00 73.50 92 ALA A C 1
ATOM 664 O O . ALA A 1 92 ? -13.206 4.939 6.893 1.00 73.50 92 ALA A O 1
#

Secondary structure (DSSP, 8-state):
-----HHHHHHHHHHHHHHHHHHHHHHHHHTS-GGGG-TTSHHHHHHHHHHHHHHHHHHHTT----PPP-S--HHHHHHHHHHHHHHHHHH-